Protein AF-A0A3C1REM9-F1 (afdb_monomer)

Foldseek 3Di:
DDDPPPPDDDPVRVVVVVLVVVCPPPDPVVSCCVVVVVVVLVVLQVLLVVLCVVCVVVVNNVCNQPQVSQVVVVHGDDDPVSHDD

Sequence (85 aa):
MAKKTTKTKSIEETLWDSANKLRGSVESAEYKHIVLSLIFLKFAGDTFEERKQELIAEGKEQFTDIVEFYTMKNVFYLPEQARWS

Radius of gyration: 19.05 Å; Cα contacts (8 Å, |Δi|>4): 42; chains: 1; bounding box: 56×37×45 Å

Structure (mmCIF, N/CA/C/O backbone):
data_AF-A0A3C1REM9-F1
#
_entry.id   AF-A0A3C1REM9-F1
#
loop_
_atom_site.group_PDB
_atom_site.id
_atom_site.type_symbol
_atom_site.label_atom_id
_atom_site.label_alt_id
_atom_site.label_comp_id
_atom_site.label_asym_id
_atom_site.label_entity_id
_atom_site.label_seq_id
_atom_site.pdbx_PDB_ins_code
_atom_site.Cartn_x
_atom_site.Cartn_y
_atom_site.Cartn_z
_atom_site.occupancy
_atom_site.B_iso_or_equiv
_atom_site.auth_seq_id
_atom_site.auth_comp_id
_atom_site.auth_asym_id
_atom_site.auth_atom_id
_atom_site.pdbx_PDB_model_num
ATOM 1 N N . MET A 1 1 ? 39.554 25.539 -9.441 1.00 45.84 1 MET A N 1
ATOM 2 C CA . MET A 1 1 ? 39.091 24.133 -9.444 1.00 45.84 1 MET A CA 1
ATOM 3 C C . MET A 1 1 ? 37.570 24.145 -9.488 1.00 45.84 1 MET A C 1
ATOM 5 O O . MET A 1 1 ? 36.967 24.703 -8.580 1.00 45.84 1 MET A O 1
ATOM 9 N N . ALA A 1 2 ? 36.948 23.648 -10.560 1.00 49.91 2 ALA A N 1
ATOM 10 C CA . ALA A 1 2 ? 35.489 23.633 -10.674 1.00 49.91 2 ALA A CA 1
ATOM 11 C C . ALA A 1 2 ? 34.908 22.582 -9.715 1.00 49.91 2 ALA A C 1
ATOM 13 O O . ALA A 1 2 ? 35.244 21.401 -9.800 1.00 49.91 2 ALA A O 1
ATOM 14 N N . LYS A 1 3 ? 34.069 23.020 -8.772 1.00 51.28 3 LYS A N 1
ATOM 15 C CA . LYS A 1 3 ? 33.371 22.150 -7.821 1.00 51.28 3 LYS A CA 1
ATOM 16 C C . LYS A 1 3 ? 32.364 21.313 -8.616 1.00 51.28 3 LYS A C 1
ATOM 18 O O . LYS A 1 3 ? 31.400 21.853 -9.148 1.00 51.28 3 LYS A O 1
ATOM 23 N N . LYS A 1 4 ? 32.624 20.012 -8.763 1.00 53.25 4 LYS A N 1
ATOM 24 C CA . LYS A 1 4 ? 31.734 19.074 -9.458 1.00 53.25 4 LYS A CA 1
ATOM 25 C C . LYS A 1 4 ? 30.481 18.900 -8.596 1.00 53.25 4 LYS A C 1
ATOM 27 O O . LYS A 1 4 ? 30.526 18.222 -7.576 1.00 53.25 4 LYS A O 1
ATOM 32 N N . THR A 1 5 ? 29.395 19.575 -8.958 1.00 55.06 5 THR A N 1
ATOM 33 C CA . THR A 1 5 ? 28.104 19.451 -8.276 1.00 55.06 5 THR A CA 1
ATOM 34 C C . THR A 1 5 ? 27.547 18.062 -8.564 1.00 55.06 5 THR A C 1
ATOM 36 O O . THR A 1 5 ? 27.071 17.789 -9.665 1.00 55.06 5 THR A O 1
ATOM 39 N N . THR A 1 6 ? 27.664 17.148 -7.606 1.00 60.75 6 THR A N 1
ATOM 40 C CA . THR A 1 6 ? 27.065 15.817 -7.694 1.00 60.75 6 THR A CA 1
ATOM 41 C C . THR A 1 6 ? 25.551 15.994 -7.655 1.00 60.75 6 THR A C 1
ATOM 43 O O . THR A 1 6 ? 24.988 16.326 -6.616 1.00 60.75 6 THR A O 1
ATOM 46 N N . LYS A 1 7 ? 24.892 15.860 -8.807 1.00 66.19 7 LYS A N 1
ATOM 47 C CA . LYS A 1 7 ? 23.434 15.925 -8.902 1.00 66.19 7 LYS A CA 1
ATOM 48 C C . LYS A 1 7 ? 22.880 14.660 -8.242 1.00 66.19 7 LYS A C 1
ATOM 50 O O . LYS A 1 7 ? 23.029 13.570 -8.791 1.00 66.19 7 LYS A O 1
ATOM 55 N N . THR A 1 8 ? 22.333 14.792 -7.039 1.00 79.06 8 THR A N 1
ATOM 56 C CA . THR A 1 8 ? 21.631 13.699 -6.362 1.00 79.06 8 THR A CA 1
ATOM 57 C C . THR A 1 8 ? 20.436 13.321 -7.230 1.00 79.06 8 THR A C 1
ATOM 59 O O . THR A 1 8 ? 19.630 14.192 -7.558 1.00 79.06 8 THR A O 1
ATOM 62 N N . LYS A 1 9 ? 20.366 12.058 -7.664 1.00 81.31 9 LYS A N 1
ATOM 63 C CA . LYS A 1 9 ? 19.222 11.561 -8.436 1.00 81.31 9 LYS A CA 1
ATOM 64 C C . LYS A 1 9 ? 17.944 11.724 -7.627 1.00 81.31 9 LYS A C 1
ATOM 66 O O . LYS A 1 9 ? 17.974 11.581 -6.402 1.00 81.31 9 LYS A O 1
ATOM 71 N N . SER A 1 10 ? 16.841 12.003 -8.311 1.00 92.00 10 SER A N 1
ATOM 72 C CA . SER A 1 10 ? 15.542 12.015 -7.645 1.00 92.00 10 SER A CA 1
ATOM 73 C C . SER A 1 10 ? 15.126 10.589 -7.251 1.00 92.00 10 SER A C 1
ATOM 75 O O . SER A 1 10 ? 15.681 9.593 -7.737 1.00 92.00 10 SER A O 1
ATOM 77 N N . ILE A 1 11 ? 14.157 10.475 -6.342 1.00 89.38 11 ILE A N 1
ATOM 78 C CA . ILE A 1 11 ? 13.602 9.174 -5.943 1.00 89.38 11 ILE A CA 1
ATOM 79 C C . ILE A 1 11 ? 12.930 8.510 -7.146 1.00 89.38 11 ILE A C 1
ATOM 81 O O . ILE A 1 11 ? 13.132 7.322 -7.379 1.00 89.38 11 ILE A O 1
ATOM 85 N N . GLU A 1 12 ? 12.209 9.283 -7.954 1.00 88.50 12 GLU A N 1
ATOM 86 C CA . GLU A 1 12 ? 11.539 8.816 -9.166 1.00 88.50 12 GLU A CA 1
ATOM 87 C C . GLU A 1 12 ? 12.546 8.260 -10.175 1.00 88.50 12 GLU A C 1
ATOM 89 O O . GLU A 1 12 ? 12.359 7.154 -10.676 1.00 88.50 12 GLU A O 1
ATOM 94 N N . GLU A 1 13 ? 13.651 8.976 -10.420 1.00 90.50 13 GLU A N 1
ATOM 95 C CA . GLU A 1 13 ? 14.736 8.502 -11.288 1.00 90.50 13 GLU A CA 1
ATOM 96 C C . GLU A 1 13 ? 15.347 7.199 -10.757 1.00 90.50 13 GLU A C 1
ATOM 98 O O . GLU A 1 13 ? 15.617 6.268 -11.515 1.00 90.50 13 GLU A O 1
ATOM 103 N N . THR A 1 14 ? 15.535 7.103 -9.442 1.00 91.31 14 THR A N 1
ATOM 104 C CA . THR A 1 14 ? 16.123 5.918 -8.805 1.00 91.31 14 THR A CA 1
ATOM 105 C C . THR A 1 14 ? 15.192 4.704 -8.880 1.00 91.31 14 THR A C 1
ATOM 107 O O . THR A 1 14 ? 15.645 3.592 -9.173 1.00 91.31 14 THR A O 1
ATOM 110 N N . LEU A 1 15 ? 13.891 4.903 -8.654 1.00 89.44 15 LEU A N 1
ATOM 111 C CA . LEU A 1 15 ? 12.864 3.866 -8.772 1.00 89.44 15 LEU A CA 1
ATOM 112 C C . LEU A 1 15 ? 12.704 3.406 -10.222 1.00 89.44 15 LEU A C 1
ATOM 114 O O . LEU A 1 15 ? 12.662 2.204 -10.478 1.00 89.44 15 LEU A O 1
ATOM 118 N N . TRP A 1 16 ? 12.693 4.344 -11.169 1.00 88.25 16 TRP A N 1
ATOM 119 C CA . TRP A 1 16 ? 12.637 4.055 -12.599 1.00 88.25 16 TRP A CA 1
ATOM 120 C C . TRP A 1 16 ? 13.839 3.228 -13.065 1.00 88.25 16 TRP A C 1
ATOM 122 O O . TRP A 1 16 ? 13.672 2.191 -13.709 1.00 88.25 16 TRP A O 1
ATOM 132 N N . ASP A 1 17 ? 15.054 3.634 -12.688 1.00 90.94 17 ASP A N 1
ATOM 133 C CA . ASP A 1 17 ? 16.279 2.899 -13.012 1.00 90.94 17 ASP A CA 1
ATOM 134 C C . ASP A 1 17 ? 16.269 1.485 -12.416 1.00 90.94 17 ASP A C 1
ATOM 136 O O . ASP A 1 17 ? 16.704 0.527 -13.060 1.00 90.94 17 ASP A O 1
ATOM 140 N N . SER A 1 18 ? 15.768 1.340 -11.188 1.00 91.06 18 SER A N 1
ATOM 141 C CA . SER A 1 18 ? 15.670 0.044 -10.508 1.00 91.06 18 SER A CA 1
ATOM 142 C C . SER A 1 18 ? 14.644 -0.864 -11.185 1.00 91.06 18 SER A C 1
ATOM 144 O O . SER A 1 18 ? 14.948 -2.019 -11.485 1.00 91.06 18 SER A O 1
ATOM 146 N N . ALA A 1 19 ? 13.465 -0.332 -11.514 1.00 89.81 19 ALA A N 1
ATOM 147 C CA . ALA A 1 19 ? 12.432 -1.060 -12.236 1.00 89.81 19 ALA A CA 1
ATOM 148 C C . ALA A 1 19 ? 12.932 -1.513 -13.617 1.00 89.81 19 ALA A C 1
ATOM 150 O O . ALA A 1 19 ? 12.738 -2.672 -13.978 1.00 89.81 19 ALA A O 1
ATOM 151 N N . ASN A 1 20 ? 13.640 -0.656 -14.359 1.00 88.12 20 ASN A N 1
ATOM 152 C CA . ASN A 1 20 ? 14.211 -1.017 -15.660 1.00 88.12 20 ASN A CA 1
ATOM 153 C C . ASN A 1 20 ? 15.250 -2.136 -15.570 1.00 88.12 20 ASN A C 1
ATOM 155 O O . ASN A 1 20 ? 15.276 -3.008 -16.436 1.00 88.12 20 ASN A O 1
ATOM 159 N N . LYS A 1 21 ? 16.083 -2.141 -14.522 1.00 90.56 21 LYS A N 1
ATOM 160 C CA . LYS A 1 21 ? 17.056 -3.220 -14.284 1.00 90.56 21 LYS A CA 1
ATOM 161 C C . LYS A 1 21 ? 16.381 -4.563 -13.999 1.00 90.56 21 LYS A C 1
ATOM 163 O O . LYS A 1 21 ? 16.901 -5.592 -14.414 1.00 90.56 21 LYS A O 1
ATOM 168 N N . LEU A 1 22 ? 15.240 -4.552 -13.311 1.00 90.44 22 LEU A N 1
ATOM 169 C CA . LEU A 1 22 ? 14.505 -5.759 -12.910 1.00 90.44 22 LEU A CA 1
ATOM 170 C C . LEU A 1 22 ? 13.559 -6.303 -13.988 1.00 90.44 22 LEU A C 1
ATOM 172 O O . LEU A 1 22 ? 13.136 -7.451 -13.902 1.00 90.44 22 LEU A O 1
ATOM 176 N N . ARG A 1 23 ? 13.251 -5.511 -15.020 1.00 88.81 23 ARG A N 1
ATOM 177 C CA . ARG A 1 23 ? 12.293 -5.876 -16.072 1.00 88.81 23 ARG A CA 1
ATOM 178 C C . ARG A 1 23 ? 12.679 -7.123 -16.876 1.00 88.81 23 ARG A C 1
ATOM 180 O O . ARG A 1 23 ? 11.806 -7.797 -17.418 1.00 88.81 23 ARG A O 1
ATOM 187 N N . GLY A 1 24 ? 13.973 -7.420 -16.987 1.00 87.31 24 GLY A N 1
ATOM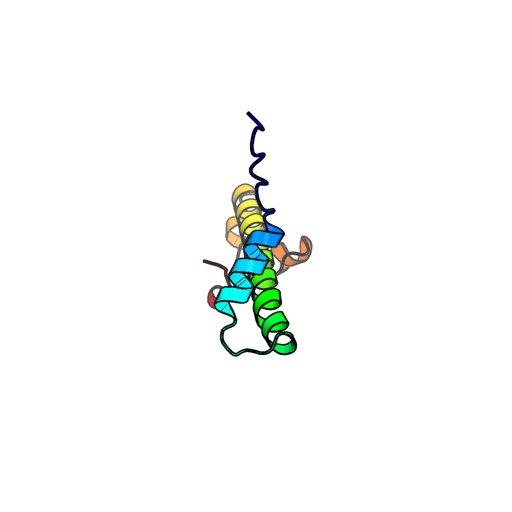 188 C CA . GLY A 1 24 ? 14.458 -8.527 -17.810 1.00 87.31 24 GLY A CA 1
ATOM 189 C C . GLY A 1 24 ? 14.019 -8.385 -19.273 1.00 87.31 24 GLY A C 1
ATOM 190 O O . GLY A 1 24 ? 14.182 -7.320 -19.869 1.00 87.31 24 GLY A O 1
ATOM 191 N N . SER A 1 25 ? 13.456 -9.454 -19.841 1.00 87.56 25 SER A N 1
ATOM 192 C CA . SER A 1 25 ? 12.964 -9.510 -21.227 1.00 87.56 25 SER A CA 1
ATOM 193 C C . SER A 1 25 ? 11.501 -9.082 -21.400 1.00 87.56 25 SER A C 1
ATOM 195 O O . SER A 1 25 ? 10.953 -9.258 -22.484 1.00 87.56 25 SER A O 1
ATOM 197 N N . VAL A 1 26 ? 10.841 -8.577 -20.351 1.00 87.75 26 VAL A N 1
ATOM 198 C CA . VAL A 1 26 ? 9.428 -8.177 -20.427 1.00 87.75 26 VAL A CA 1
ATOM 199 C C . VAL A 1 26 ? 9.294 -6.855 -21.182 1.00 87.75 26 VAL A C 1
ATOM 201 O O . VAL A 1 26 ? 9.993 -5.877 -20.901 1.00 87.75 26 VAL A O 1
ATOM 204 N N . GLU A 1 27 ? 8.358 -6.800 -22.125 1.00 87.88 27 GLU A N 1
ATOM 205 C CA . GLU A 1 27 ? 8.080 -5.590 -22.894 1.00 87.88 27 GLU A CA 1
ATOM 206 C C . GLU A 1 27 ? 7.570 -4.447 -22.009 1.00 87.88 27 GLU A C 1
ATOM 208 O O . GLU A 1 27 ? 6.858 -4.655 -21.025 1.00 87.88 27 GLU A O 1
ATOM 213 N N . SER A 1 28 ? 7.899 -3.197 -22.362 1.00 85.12 28 SER A N 1
ATOM 214 C CA . SER A 1 28 ? 7.516 -2.014 -21.559 1.00 85.12 28 SER A CA 1
ATOM 215 C C . SER A 1 28 ? 6.006 -1.947 -21.314 1.00 85.12 28 SER A C 1
ATOM 217 O O . SER A 1 28 ? 5.557 -1.578 -20.228 1.00 85.12 28 SER A O 1
ATOM 219 N N . ALA A 1 29 ? 5.225 -2.294 -22.340 1.00 89.00 29 ALA A N 1
ATOM 220 C CA . ALA A 1 29 ? 3.771 -2.230 -22.314 1.00 89.00 29 ALA A CA 1
ATOM 221 C C . ALA A 1 29 ? 3.148 -3.232 -21.332 1.00 89.00 29 ALA A C 1
ATOM 223 O O . ALA A 1 29 ? 2.095 -2.936 -20.775 1.00 89.00 29 ALA A O 1
ATOM 224 N N . GLU A 1 30 ? 3.801 -4.368 -21.092 1.00 87.50 30 GLU A N 1
ATOM 225 C CA . GLU A 1 30 ? 3.353 -5.390 -20.144 1.00 87.50 30 GLU A CA 1
ATOM 226 C C . GLU A 1 30 ? 3.923 -5.127 -18.748 1.00 87.50 30 GLU A C 1
ATOM 228 O O . GLU A 1 30 ? 3.203 -5.186 -17.751 1.00 87.50 30 GLU A O 1
ATOM 233 N N . TYR A 1 31 ? 5.192 -4.719 -18.671 1.00 89.31 31 TYR A N 1
ATOM 234 C CA . TYR A 1 31 ? 5.872 -4.458 -17.405 1.00 89.31 31 TYR A CA 1
ATOM 235 C C . TYR A 1 31 ? 5.230 -3.329 -16.591 1.00 89.31 31 TYR A C 1
ATOM 237 O O . TYR A 1 31 ? 5.238 -3.372 -15.360 1.00 89.31 31 TYR A O 1
ATOM 245 N N . LYS A 1 32 ? 4.605 -2.347 -17.258 1.00 89.56 32 LYS A N 1
ATOM 246 C CA . LYS A 1 32 ? 3.864 -1.275 -16.574 1.00 89.56 32 LYS A CA 1
ATOM 247 C C . LYS A 1 32 ? 2.779 -1.828 -15.649 1.00 89.56 32 LYS A C 1
ATOM 249 O O . LYS A 1 32 ? 2.560 -1.262 -14.588 1.00 89.56 32 LYS A O 1
ATOM 254 N N . HIS A 1 33 ? 2.116 -2.923 -16.027 1.00 91.81 33 HIS A N 1
ATOM 255 C CA . HIS A 1 33 ? 1.060 -3.509 -15.209 1.00 91.81 33 HIS A CA 1
ATOM 256 C C . HIS A 1 33 ? 1.647 -4.102 -13.931 1.00 91.81 33 HIS A C 1
ATOM 258 O O . HIS A 1 33 ? 1.119 -3.850 -12.858 1.00 91.81 33 HIS A O 1
ATOM 264 N N . ILE A 1 34 ? 2.795 -4.776 -14.027 1.00 90.94 34 ILE A N 1
ATOM 265 C CA . ILE A 1 34 ? 3.503 -5.327 -12.866 1.00 90.94 34 ILE A CA 1
ATOM 266 C C . ILE A 1 34 ? 3.912 -4.201 -11.910 1.00 90.94 34 ILE A C 1
ATOM 268 O O . ILE A 1 34 ? 3.563 -4.230 -10.732 1.00 90.94 34 ILE A O 1
ATOM 272 N N . VAL A 1 35 ? 4.607 -3.180 -12.418 1.00 91.44 35 VAL A N 1
ATOM 273 C CA . VAL A 1 35 ? 5.112 -2.079 -11.584 1.00 91.44 35 VAL A CA 1
ATOM 274 C C . VAL A 1 35 ? 3.966 -1.285 -10.955 1.00 91.44 35 VAL A C 1
ATOM 276 O O . VAL A 1 35 ? 3.985 -1.043 -9.750 1.00 91.44 35 VAL A O 1
ATOM 279 N N . LEU A 1 36 ? 2.946 -0.910 -11.733 1.00 92.19 36 LEU A N 1
ATOM 280 C CA . LEU A 1 36 ? 1.811 -0.138 -11.219 1.00 92.19 36 LEU A CA 1
ATOM 281 C C . LEU A 1 36 ? 0.977 -0.942 -10.216 1.00 92.19 36 LEU A C 1
ATOM 283 O O . LEU A 1 36 ? 0.556 -0.381 -9.208 1.00 92.19 36 LEU A O 1
ATOM 287 N N . SER A 1 37 ? 0.780 -2.246 -10.437 1.00 93.69 37 SER A N 1
ATOM 288 C CA . SER A 1 37 ? 0.090 -3.112 -9.476 1.00 93.69 37 SER A CA 1
ATOM 289 C C . SER A 1 37 ? 0.864 -3.258 -8.166 1.00 93.69 37 SER A C 1
ATOM 291 O O . SER A 1 37 ? 0.244 -3.237 -7.108 1.00 93.69 37 SER A O 1
ATOM 293 N N . LEU A 1 38 ? 2.198 -3.349 -8.204 1.00 93.38 38 LEU A N 1
ATOM 294 C CA . LEU A 1 38 ? 3.021 -3.399 -6.990 1.00 93.38 38 LEU A CA 1
ATOM 295 C C . LEU A 1 38 ? 2.999 -2.075 -6.221 1.00 93.38 38 LEU A C 1
ATOM 297 O O . LEU A 1 38 ? 2.874 -2.083 -4.999 1.00 93.38 38 LEU A O 1
ATOM 301 N N . ILE A 1 39 ? 3.067 -0.940 -6.923 1.00 93.75 39 ILE A N 1
ATOM 302 C CA . ILE A 1 39 ? 2.935 0.385 -6.299 1.00 93.75 39 ILE A CA 1
ATOM 303 C C . ILE A 1 39 ? 1.557 0.528 -5.650 1.00 93.75 39 ILE A C 1
ATOM 305 O O . ILE A 1 39 ? 1.456 0.986 -4.514 1.00 93.75 39 ILE A O 1
ATOM 309 N N . PHE A 1 40 ? 0.501 0.105 -6.345 1.00 95.19 40 PHE A N 1
ATOM 310 C CA . PHE A 1 40 ? -0.850 0.110 -5.797 1.00 95.19 40 PHE A CA 1
ATOM 311 C C . PHE A 1 40 ? -0.967 -0.789 -4.561 1.00 95.19 40 PHE A C 1
ATOM 313 O O . PHE A 1 40 ? -1.531 -0.361 -3.559 1.00 95.19 40 PHE A O 1
ATOM 320 N N . LEU A 1 41 ? -0.404 -2.001 -4.601 1.00 95.31 41 LEU A N 1
ATOM 321 C CA . LEU A 1 41 ? -0.415 -2.921 -3.463 1.00 95.31 41 LEU A CA 1
ATOM 322 C C . LEU A 1 41 ? 0.312 -2.327 -2.252 1.00 95.31 41 LEU A C 1
ATOM 324 O O . LEU A 1 41 ? -0.200 -2.414 -1.140 1.00 95.31 41 LEU A O 1
ATOM 328 N N . LYS A 1 42 ? 1.464 -1.680 -2.466 1.00 95.25 42 LYS A N 1
ATOM 329 C CA . LYS A 1 42 ? 2.192 -0.965 -1.410 1.00 95.25 42 LYS A CA 1
ATOM 330 C C . LYS A 1 42 ? 1.349 0.159 -0.815 1.00 95.25 42 LYS A C 1
ATOM 332 O O . LYS A 1 42 ? 1.203 0.230 0.397 1.00 95.25 42 LYS A O 1
ATOM 337 N N . PHE A 1 43 ? 0.747 0.992 -1.662 1.00 95.88 43 PHE A N 1
ATOM 338 C CA . PHE A 1 43 ? -0.133 2.077 -1.226 1.00 95.88 43 PHE A CA 1
ATOM 339 C C . PHE A 1 43 ? -1.337 1.567 -0.415 1.00 95.88 43 PHE A C 1
ATOM 341 O O . PHE A 1 43 ? -1.646 2.098 0.652 1.00 95.88 43 PHE A O 1
ATOM 348 N N . ALA A 1 44 ? -2.010 0.521 -0.898 1.00 96.19 44 ALA A N 1
ATOM 349 C CA . ALA A 1 44 ? -3.130 -0.086 -0.191 1.00 96.19 44 ALA A CA 1
ATOM 350 C C . ALA A 1 44 ? -2.680 -0.698 1.146 1.00 96.19 44 ALA A C 1
ATOM 352 O O . ALA A 1 44 ? -3.376 -0.552 2.144 1.00 96.19 44 ALA A O 1
ATOM 353 N N . GLY A 1 45 ? -1.509 -1.346 1.172 1.00 96.56 45 GLY A N 1
ATOM 354 C CA . GLY A 1 45 ? -0.894 -1.895 2.382 1.00 96.56 45 GLY A CA 1
ATOM 355 C C . GLY A 1 45 ? -0.632 -0.830 3.440 1.00 96.56 45 GLY A C 1
ATOM 356 O O . GLY A 1 45 ? -1.043 -0.987 4.586 1.00 96.56 45 GLY A O 1
ATOM 357 N N . ASP A 1 46 ? -0.015 0.276 3.032 1.00 96.50 46 ASP A N 1
ATOM 358 C CA . ASP A 1 46 ? 0.347 1.370 3.935 1.00 96.50 46 ASP A CA 1
ATOM 359 C C . ASP A 1 46 ? -0.887 2.050 4.523 1.00 96.50 46 ASP A C 1
ATOM 361 O O . ASP A 1 46 ? -0.990 2.209 5.736 1.00 96.50 46 ASP A O 1
ATOM 365 N N . THR A 1 47 ? -1.867 2.377 3.678 1.00 96.50 47 THR A N 1
ATOM 366 C CA . THR A 1 47 ? -3.119 3.005 4.131 1.00 96.50 47 THR A CA 1
ATOM 367 C C . THR A 1 47 ? -3.956 2.072 5.010 1.00 96.50 47 THR A C 1
ATOM 369 O O . THR A 1 47 ? -4.591 2.526 5.965 1.00 96.50 47 THR A O 1
ATOM 372 N N . PHE A 1 48 ? -3.944 0.763 4.731 1.00 96.81 48 PHE A N 1
ATOM 373 C CA . PHE A 1 48 ? -4.567 -0.244 5.589 1.00 96.81 48 PHE A CA 1
ATOM 374 C C . PHE A 1 48 ? -3.912 -0.287 6.973 1.00 96.81 48 PHE A C 1
ATOM 376 O O . PHE A 1 48 ? -4.623 -0.265 7.980 1.00 96.81 48 PHE A O 1
ATOM 383 N N . GLU A 1 49 ? -2.580 -0.334 7.034 1.00 95.56 49 GLU A N 1
ATOM 384 C CA . GLU A 1 49 ? -1.859 -0.416 8.304 1.00 95.56 49 GLU A CA 1
ATOM 385 C C . GLU A 1 49 ? -2.021 0.871 9.117 1.00 95.56 49 GLU A C 1
ATOM 387 O O . GLU A 1 49 ? -2.342 0.799 10.301 1.00 95.56 49 GLU A O 1
ATOM 392 N N . GLU A 1 50 ? -1.929 2.045 8.486 1.00 96.19 50 GLU A N 1
ATOM 393 C CA . GLU A 1 50 ? -2.234 3.326 9.136 1.00 96.19 50 GLU A CA 1
ATOM 394 C C . GLU A 1 50 ? -3.632 3.311 9.762 1.00 96.19 50 GLU A C 1
ATOM 396 O O . GLU A 1 50 ? -3.790 3.599 10.952 1.00 96.19 50 GLU A O 1
ATOM 401 N N . ARG A 1 51 ? -4.653 2.882 9.007 1.00 95.75 51 ARG A N 1
ATOM 402 C CA . ARG A 1 51 ? -6.023 2.816 9.529 1.00 95.75 51 ARG A CA 1
ATOM 403 C C . ARG A 1 51 ? -6.175 1.799 10.659 1.00 95.75 51 ARG A C 1
ATOM 405 O O . ARG A 1 51 ? -6.922 2.041 11.607 1.00 95.75 51 ARG A O 1
ATOM 412 N N . LYS A 1 52 ? -5.481 0.665 10.580 1.00 95.00 52 LYS A N 1
ATOM 413 C CA . LYS A 1 52 ? -5.470 -0.338 11.648 1.00 95.00 52 LYS A CA 1
ATOM 414 C C . LYS A 1 52 ? -4.883 0.244 12.936 1.00 95.00 52 LYS A C 1
ATOM 416 O O . LYS A 1 52 ? -5.477 0.072 13.999 1.00 95.00 52 LYS A O 1
ATOM 421 N N . GLN A 1 53 ? -3.773 0.973 12.840 1.00 95.88 53 GLN A N 1
ATOM 422 C CA . GLN A 1 53 ? -3.150 1.634 13.988 1.00 95.88 53 GLN A CA 1
ATOM 423 C C . GLN A 1 53 ? -4.054 2.720 14.588 1.00 95.88 53 GLN A C 1
ATOM 425 O O . GLN A 1 53 ? -4.169 2.809 15.809 1.00 95.88 53 GLN A O 1
ATOM 430 N N . GLU A 1 54 ? -4.771 3.488 13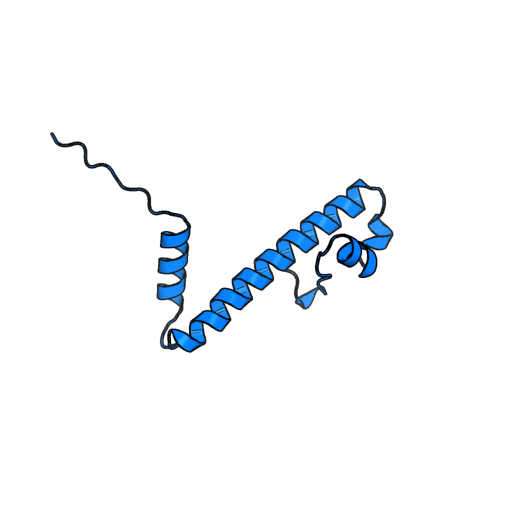.760 1.00 96.06 54 GLU A N 1
ATOM 431 C CA . GLU A 1 54 ? -5.787 4.434 14.245 1.00 96.06 54 GLU A CA 1
ATOM 432 C C . GLU A 1 54 ? -6.887 3.734 15.054 1.00 96.06 54 GLU A C 1
ATOM 434 O O . GLU A 1 54 ? -7.243 4.192 16.138 1.00 96.06 54 GLU A O 1
ATOM 439 N N . LEU A 1 55 ? -7.415 2.606 14.566 1.00 95.12 55 LEU A N 1
ATOM 440 C CA . LEU A 1 55 ? -8.43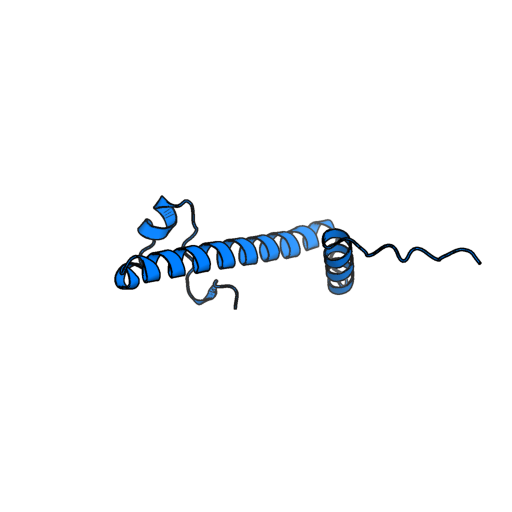3 1.835 15.289 1.00 95.12 55 LEU A CA 1
ATOM 441 C C . LEU A 1 55 ? -7.912 1.339 16.641 1.00 95.12 55 LEU A C 1
ATOM 443 O O . LEU A 1 55 ? -8.624 1.420 17.640 1.00 95.12 55 LEU A O 1
ATOM 447 N N . ILE A 1 56 ? -6.668 0.864 16.699 1.00 95.44 56 ILE A N 1
ATOM 448 C CA . ILE A 1 56 ? -6.042 0.435 17.955 1.00 95.44 56 ILE A CA 1
ATOM 449 C C . ILE A 1 56 ? -5.916 1.624 18.919 1.00 95.44 56 ILE A C 1
ATOM 451 O O . ILE A 1 56 ? -6.316 1.518 20.078 1.00 95.44 56 ILE A O 1
ATOM 455 N N . ALA A 1 57 ? -5.451 2.780 18.436 1.00 96.19 57 ALA A N 1
ATOM 456 C CA . ALA A 1 57 ? -5.330 3.999 19.235 1.00 96.19 57 ALA A CA 1
ATOM 457 C C . ALA A 1 57 ? -6.687 4.524 19.746 1.00 96.19 57 ALA A C 1
ATOM 459 O O . ALA A 1 57 ? -6.769 5.075 20.842 1.00 96.19 57 ALA A O 1
ATOM 460 N N . GLU A 1 58 ? -7.765 4.318 18.986 1.00 94.56 58 GLU A N 1
ATOM 461 C CA . GLU A 1 58 ? -9.141 4.648 19.377 1.00 94.56 58 GLU A CA 1
ATOM 462 C C . GLU A 1 58 ? -9.759 3.641 20.379 1.00 94.56 58 GLU A C 1
ATOM 464 O O . GLU A 1 58 ? -10.922 3.795 20.758 1.00 94.56 58 GLU A O 1
ATOM 469 N N . GLY A 1 59 ? -9.030 2.597 20.799 1.00 94.12 59 GLY A N 1
ATOM 470 C CA . GLY A 1 59 ? -9.555 1.523 21.657 1.00 94.12 59 GLY A CA 1
ATOM 471 C C . GLY A 1 59 ? -10.531 0.587 20.931 1.00 94.12 59 GLY A C 1
ATOM 472 O O . GLY A 1 59 ? -11.362 -0.075 21.551 1.00 94.12 59 GLY A O 1
ATOM 473 N N . LYS A 1 60 ? -10.455 0.550 19.599 1.00 94.00 60 LYS A N 1
ATOM 474 C CA . LYS A 1 60 ? -11.344 -0.168 18.676 1.00 94.00 60 LYS A CA 1
ATOM 475 C C . LYS A 1 60 ? -10.676 -1.401 18.065 1.00 94.00 60 LYS A C 1
ATOM 477 O O . LYS A 1 60 ? -11.028 -1.809 16.964 1.00 94.00 60 LYS A O 1
ATOM 482 N N . GLU A 1 61 ? -9.742 -2.023 18.780 1.00 92.50 61 GLU A N 1
ATOM 483 C CA . GLU A 1 61 ? -8.957 -3.169 18.296 1.00 92.50 61 GLU A CA 1
ATOM 484 C C . GLU A 1 61 ? -9.829 -4.337 17.797 1.00 9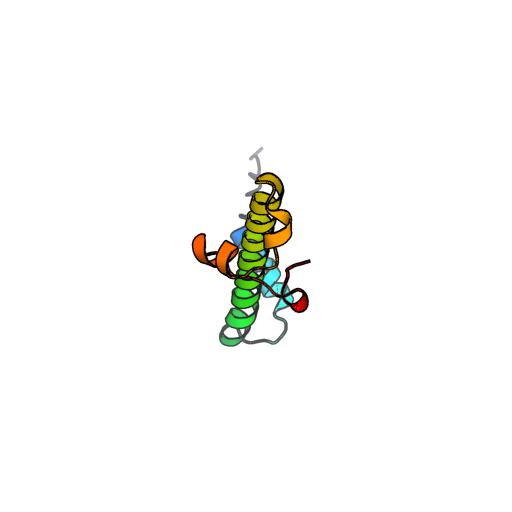2.50 61 GLU A C 1
ATOM 486 O O . GLU A 1 61 ? -9.546 -4.923 16.755 1.00 92.50 61 GLU A O 1
ATOM 491 N N . GLN A 1 62 ? -10.963 -4.594 18.456 1.00 92.44 62 GLN A N 1
ATOM 492 C CA . GLN A 1 62 ? -11.950 -5.605 18.041 1.00 92.44 62 GLN A CA 1
ATOM 493 C C . GLN A 1 62 ? -12.555 -5.374 16.641 1.00 92.44 62 GLN A C 1
ATOM 495 O O . GLN A 1 62 ? -13.163 -6.276 16.074 1.00 92.44 62 GLN A O 1
ATOM 500 N N . PHE A 1 63 ? -12.418 -4.165 16.090 1.00 92.44 63 PHE A N 1
ATOM 501 C CA . PHE A 1 63 ? -12.955 -3.774 14.788 1.00 92.44 63 PHE A CA 1
ATOM 502 C C . PHE A 1 63 ? -11.901 -3.786 13.670 1.00 92.44 63 PHE A C 1
ATOM 504 O O . PHE A 1 63 ? -12.219 -3.459 12.529 1.00 92.44 63 PHE A O 1
ATOM 511 N N . THR A 1 64 ? -10.656 -4.167 13.972 1.00 91.75 64 THR A N 1
ATOM 512 C CA . THR A 1 64 ? -9.550 -4.204 12.994 1.00 91.75 64 THR A CA 1
ATOM 513 C C . THR A 1 64 ? -9.746 -5.236 11.881 1.00 91.75 64 THR A C 1
ATOM 515 O O . THR A 1 64 ? -9.158 -5.103 10.815 1.00 91.75 64 THR A O 1
ATOM 518 N N . ASP A 1 65 ? -10.633 -6.213 12.069 1.00 92.19 65 ASP A N 1
ATOM 519 C CA . ASP A 1 65 ? -11.004 -7.179 11.030 1.00 92.19 65 ASP A CA 1
ATOM 520 C C . ASP A 1 65 ? -12.376 -6.900 10.388 1.00 92.19 65 ASP A C 1
ATOM 522 O O . ASP A 1 65 ? -12.903 -7.732 9.651 1.00 92.19 65 ASP A O 1
ATOM 526 N N . ILE A 1 66 ? -12.960 -5.719 10.631 1.00 94.50 66 ILE A N 1
ATOM 527 C CA . ILE A 1 66 ? -14.267 -5.325 10.088 1.00 94.50 66 ILE A CA 1
ATOM 528 C C . ILE A 1 66 ? -14.099 -4.339 8.925 1.00 94.5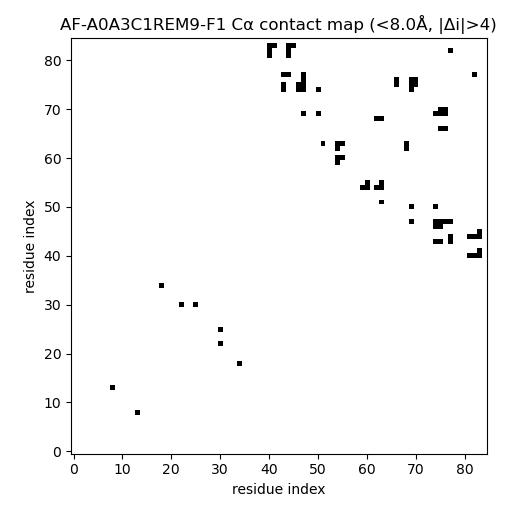0 66 ILE A C 1
ATOM 530 O O . ILE A 1 66 ? -13.648 -3.207 9.104 1.00 94.50 66 ILE A O 1
ATOM 534 N N . VAL A 1 67 ? -14.527 -4.751 7.729 1.00 95.19 67 VAL A N 1
ATOM 535 C CA . VAL A 1 67 ? -14.348 -4.035 6.449 1.00 95.19 67 VAL A CA 1
ATOM 536 C C . VAL A 1 67 ? -14.941 -2.619 6.462 1.00 95.19 67 VAL A C 1
ATOM 538 O O . VAL A 1 67 ? -14.383 -1.684 5.878 1.00 95.19 67 VAL A O 1
ATOM 541 N N . GLU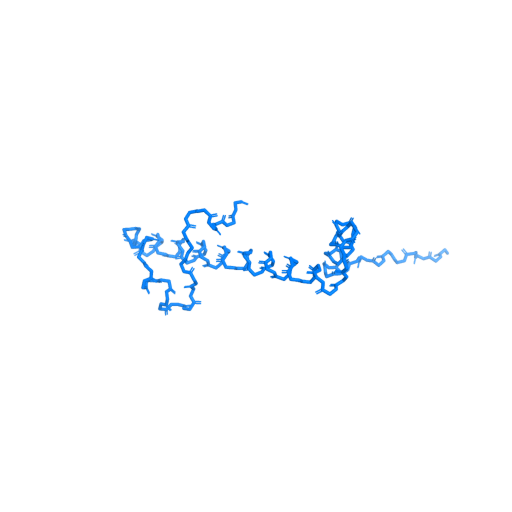 A 1 68 ? -16.064 -2.428 7.145 1.00 95.69 68 GLU A N 1
ATOM 542 C CA . GLU A 1 68 ? -16.807 -1.172 7.213 1.00 95.69 68 GLU A CA 1
ATOM 543 C C . GLU A 1 68 ? -15.982 -0.045 7.853 1.00 95.69 68 GLU A C 1
ATOM 545 O O . GLU A 1 68 ? -16.053 1.103 7.406 1.00 95.69 68 GLU A O 1
ATOM 550 N N . PHE A 1 69 ? -15.139 -0.369 8.841 1.00 94.31 69 PHE A N 1
ATOM 551 C CA . PHE A 1 69 ? -14.290 0.604 9.540 1.00 94.31 69 PHE A CA 1
ATOM 552 C C . PHE A 1 69 ? -13.137 1.148 8.687 1.00 94.31 69 PHE A C 1
ATOM 554 O O . PHE A 1 69 ? -12.588 2.213 8.999 1.00 94.31 69 PHE A O 1
ATOM 561 N N . TYR A 1 70 ? -12.805 0.445 7.604 1.00 96.25 70 TYR A N 1
ATOM 562 C CA . TYR A 1 70 ? -11.856 0.876 6.580 1.00 96.25 70 TYR A CA 1
ATOM 563 C C . TYR A 1 70 ? -12.579 1.631 5.465 1.00 96.25 70 TYR A C 1
ATOM 565 O O . TYR A 1 70 ? -12.204 2.753 5.118 1.00 96.25 70 TYR A O 1
ATOM 573 N N . TH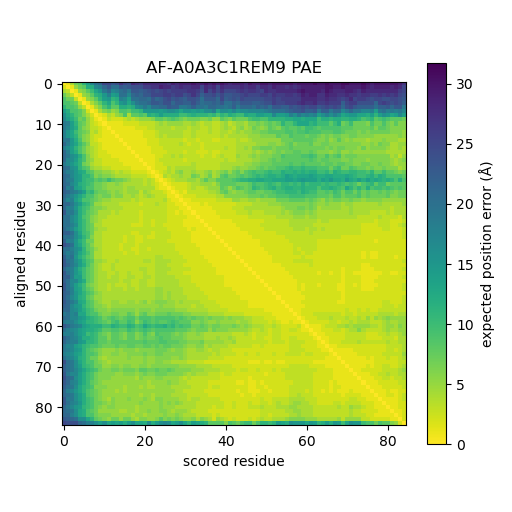R A 1 71 ? -13.693 1.075 4.983 1.00 95.12 71 THR A N 1
ATOM 574 C CA . THR A 1 71 ? -14.480 1.659 3.887 1.00 95.12 71 THR A CA 1
ATOM 575 C C . THR A 1 71 ? -14.990 3.061 4.234 1.00 95.12 71 THR A C 1
ATOM 577 O O . THR A 1 71 ? -14.932 3.959 3.398 1.00 95.12 71 THR A O 1
ATOM 580 N N . MET A 1 72 ? -15.390 3.306 5.488 1.00 95.19 72 MET A N 1
ATOM 581 C CA . MET A 1 72 ? -15.820 4.636 5.954 1.00 95.19 72 MET A CA 1
ATOM 582 C C . MET A 1 72 ?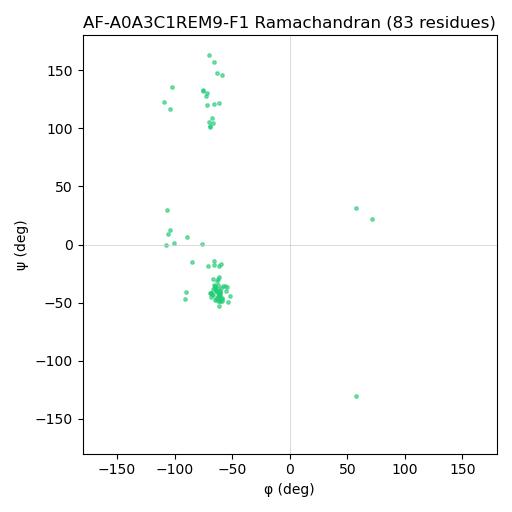 -14.729 5.723 5.868 1.00 95.19 72 MET A C 1
ATOM 584 O O . MET A 1 72 ? -15.037 6.912 5.933 1.00 95.19 72 MET A O 1
ATOM 588 N N . LYS A 1 73 ? -13.454 5.327 5.755 1.00 94.94 73 LYS A N 1
ATOM 589 C CA . LYS A 1 73 ? -12.297 6.215 5.569 1.00 94.94 73 LYS A CA 1
ATOM 590 C C . LYS A 1 73 ? -11.743 6.170 4.141 1.00 94.94 73 LYS A C 1
ATOM 592 O O . LYS A 1 73 ? -10.696 6.755 3.892 1.00 94.94 73 LYS A O 1
ATOM 597 N N . ASN A 1 74 ? -12.441 5.521 3.205 1.00 95.69 74 ASN A N 1
ATOM 598 C CA . ASN A 1 74 ? -11.959 5.233 1.849 1.00 95.69 74 ASN A CA 1
ATOM 599 C C . ASN A 1 74 ? -10.652 4.420 1.830 1.00 95.69 74 ASN A C 1
ATOM 601 O O . ASN A 1 74 ? -9.832 4.575 0.927 1.00 95.69 74 ASN A O 1
ATOM 605 N N . VAL A 1 75 ? -10.463 3.555 2.828 1.00 96.25 75 VAL A N 1
ATOM 606 C CA . VAL A 1 75 ? -9.327 2.637 2.913 1.00 96.25 75 VAL A CA 1
ATOM 607 C C . VAL A 1 75 ? -9.791 1.247 2.491 1.00 96.25 75 VAL A C 1
ATOM 609 O O . VAL A 1 75 ? -10.860 0.788 2.899 1.00 96.25 75 VAL A O 1
ATOM 612 N N . PHE A 1 76 ? -8.994 0.567 1.668 1.00 95.44 76 PHE A N 1
ATOM 613 C CA . PHE A 1 76 ? -9.261 -0.822 1.307 1.00 95.44 76 PHE A CA 1
ATOM 614 C C . PHE A 1 76 ? -8.971 -1.734 2.499 1.00 95.44 76 PHE A C 1
ATOM 616 O O . PHE A 1 76 ? -7.893 -1.671 3.086 1.00 95.44 76 PHE A O 1
ATOM 623 N N . TYR A 1 77 ? -9.908 -2.620 2.835 1.00 96.19 77 TYR A N 1
ATOM 624 C CA . TYR A 1 77 ? -9.594 -3.731 3.726 1.00 96.19 77 TYR A CA 1
ATOM 625 C C . TYR A 1 77 ? -8.747 -4.759 2.975 1.00 96.19 77 TYR A C 1
ATOM 627 O O . TYR A 1 77 ? -9.138 -5.211 1.894 1.00 96.19 77 TYR A O 1
ATOM 635 N N . LEU A 1 78 ? -7.606 -5.141 3.551 1.00 95.62 78 LEU A N 1
ATOM 636 C CA . LEU A 1 78 ? -6.715 -6.132 2.963 1.00 95.62 78 LEU A CA 1
ATOM 637 C C . LEU A 1 78 ? -6.735 -7.440 3.764 1.00 95.62 78 LEU A C 1
ATOM 639 O O . LEU A 1 78 ? -6.397 -7.432 4.958 1.00 95.62 78 LEU A O 1
ATOM 643 N N . PRO A 1 79 ? -7.078 -8.576 3.123 1.00 94.00 79 PRO A N 1
ATOM 644 C CA . PRO A 1 79 ? -6.926 -9.881 3.747 1.00 94.00 79 PRO A CA 1
ATOM 645 C C . PRO A 1 79 ? -5.440 -10.182 3.961 1.00 94.00 79 PRO A C 1
ATOM 647 O O . PRO A 1 79 ? -4.585 -9.637 3.264 1.00 94.00 79 PRO A O 1
ATOM 650 N N . GLU A 1 80 ? -5.132 -11.068 4.903 1.00 91.75 80 GLU A N 1
ATOM 651 C CA . GLU A 1 80 ? -3.763 -11.337 5.358 1.00 91.75 80 GLU A CA 1
ATOM 652 C C . GLU A 1 80 ? -2.783 -11.636 4.211 1.00 91.75 80 GLU A C 1
ATOM 654 O O . GLU A 1 80 ? -1.718 -11.029 4.144 1.00 91.75 80 GLU A O 1
ATOM 659 N N . GLN A 1 81 ? -3.185 -12.463 3.240 1.00 93.31 81 GLN A N 1
ATOM 660 C CA . GLN A 1 81 ? -2.359 -12.830 2.084 1.00 93.31 81 GLN A CA 1
ATOM 661 C C . GLN A 1 81 ? -2.044 -11.676 1.115 1.00 93.31 81 GLN A C 1
ATOM 663 O O . GLN A 1 81 ? -1.203 -11.836 0.234 1.00 93.31 81 GLN A O 1
ATOM 668 N N . ALA A 1 82 ? -2.749 -10.548 1.223 1.00 93.06 82 ALA A N 1
ATOM 669 C CA . ALA A 1 82 ? -2.581 -9.380 0.362 1.00 93.06 82 ALA A CA 1
ATOM 670 C C . ALA A 1 82 ? -1.897 -8.205 1.081 1.00 93.06 82 ALA A C 1
ATOM 672 O O . ALA A 1 82 ? -1.710 -7.150 0.477 1.00 93.06 82 ALA A O 1
ATOM 673 N N . ARG A 1 83 ? -1.546 -8.353 2.365 1.00 92.19 83 ARG A N 1
ATOM 674 C CA . ARG A 1 83 ? -0.881 -7.294 3.131 1.00 92.19 83 ARG A CA 1
ATOM 675 C C . ARG A 1 83 ? 0.584 -7.200 2.713 1.00 92.19 83 ARG A C 1
ATOM 677 O O . ARG A 1 83 ? 1.288 -8.205 2.630 1.00 92.19 83 ARG A O 1
ATOM 684 N N . TRP A 1 84 ? 1.039 -5.979 2.450 1.00 88.94 84 TRP A N 1
ATOM 685 C CA . TRP A 1 84 ? 2.449 -5.713 2.185 1.00 88.94 84 TRP A CA 1
ATOM 686 C C . TRP A 1 84 ? 3.257 -5.989 3.465 1.00 88.94 84 TRP A C 1
ATOM 688 O O . TRP A 1 84 ? 2.950 -5.405 4.502 1.00 88.94 84 TRP A O 1
ATOM 698 N N . SER A 1 85 ? 4.228 -6.908 3.405 1.00 74.44 85 SER A N 1
ATOM 699 C CA . SER A 1 85 ? 5.076 -7.317 4.544 1.00 74.44 85 SER A CA 1
ATOM 700 C C . SER A 1 85 ? 6.369 -6.515 4.639 1.00 74.44 85 SER A C 1
ATOM 702 O O . SER A 1 85 ? 6.901 -6.125 3.572 1.00 74.44 85 SER A O 1
#

Secondary structure (DSSP, 8-state):
-------PPPHHHHHHHHHHHH-TT--HHHHHHHHHHHHHHHHHHHHHHHHHHHHHHTT-GGGTT-THHHHTTTPPP--GGGS--

pLDDT: mean 89.15, std 11.21, range [45.84, 96.81]

Solvent-accessible surface area (backbone atoms only — not comparable to full-atom values): 5200 Å² total; per-residue (Å²): 132,87,81,80,78,78,77,76,76,51,69,68,58,51,51,50,54,51,51,62,70,70,44,73,90,56,52,72,85,60,44,49,56,58,54,52,50,52,53,49,42,46,52,46,27,51,50,32,50,53,52,44,51,51,32,45,74,72,74,37,54,93,46,68,87,42,55,65,73,27,48,79,71,78,29,58,70,67,57,78,95,65,48,65,129

Mean predicted ali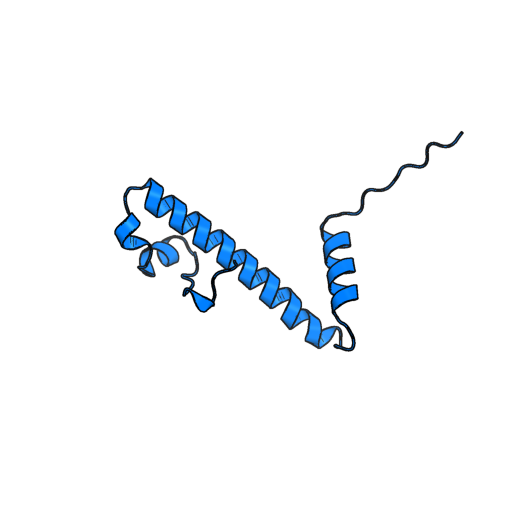gned error: 6.61 Å